Protein AF-J9E768-F1 (afdb_monomer_lite)

Radius of gyration: 20.18 Å; chains: 1; bounding box: 48×27×53 Å

Foldseek 3Di:
DQLVVCQQPVVCLPDPVDDPVSSVSNQVVLVQADVSHPPGDDPQQGRQVVLVVVQVVVCVVVVNDGGDSVPHRDDPDDLVVLLVVVLVQQDPPPPPDAAEDEAEPPGDCSVVVSCVVSVHHYDYD

InterPro domains:
  IPR015421 Pyridoxal phosphate-dependent transferase, major domain [G3DSA:3.40.640.10] (44-125)
  IPR015424 Pyridoxal phosphate-dependent transferase [SSF53383] (19-123)
  IPR045088 Aminotransferase ALAT1/2-like [PTHR11751] (2-123)

Organism: Wuchereria bancrofti (NCBI:txid6293)

pLDDT: mean 93.85, std 5.99, range [64.56, 98.75]

Sequence (125 aa):
MQVLACVSDPSLINSVKYPSDVRQRAELLLSGCGGHSVGSYSHSSGIEIIKKHVAEYIARRDGGIPSDPQHILLSAGASESIRNILKLFIDNDGRNKKKGVMIPIPQYPLYSATIVEFGLGMVSL

Structure (mmCIF, N/CA/C/O backbone):
data_AF-J9E768-F1
#
_entry.id   AF-J9E768-F1
#
loop_
_atom_site.group_PDB
_atom_site.id
_atom_site.type_symbol
_atom_site.label_atom_id
_atom_site.label_alt_id
_atom_site.label_comp_id
_atom_site.label_asym_id
_atom_site.label_entity_id
_atom_site.label_seq_id
_atom_site.pdbx_PDB_ins_code
_atom_site.Cartn_x
_atom_site.Cartn_y
_atom_site.Cartn_z
_atom_site.occupancy
_atom_site.B_iso_or_equiv
_atom_site.auth_seq_id
_atom_site.auth_comp_id
_atom_site.auth_asym_id
_atom_site.auth_atom_id
_atom_site.pdbx_PDB_model_num
ATOM 1 N N . MET A 1 1 ? -12.922 10.572 11.150 1.00 79.25 1 MET A N 1
ATOM 2 C CA . MET A 1 1 ? -12.113 9.333 11.200 1.00 79.25 1 MET A CA 1
ATOM 3 C C . MET A 1 1 ? -12.179 8.722 12.599 1.00 79.25 1 MET A C 1
ATOM 5 O O . MET A 1 1 ? -11.337 9.031 13.427 1.00 79.25 1 MET A O 1
ATOM 9 N N . GLN A 1 2 ? -13.196 7.905 12.892 1.00 95.88 2 GLN A N 1
ATOM 10 C CA . GLN A 1 2 ? -13.425 7.384 14.251 1.00 95.88 2 GLN A CA 1
ATOM 11 C C . GLN A 1 2 ? -12.525 6.185 14.587 1.00 95.88 2 GLN A C 1
ATOM 13 O O . GLN A 1 2 ? -11.842 6.205 15.601 1.00 95.88 2 GLN A O 1
ATOM 18 N N . VAL A 1 3 ? -12.439 5.192 13.691 1.00 96.69 3 VAL A N 1
ATOM 19 C CA . VAL A 1 3 ? -11.563 4.018 13.881 1.00 96.69 3 VAL A CA 1
ATOM 20 C C . VAL A 1 3 ? -10.103 4.439 14.035 1.00 96.69 3 VAL A C 1
ATOM 22 O O . VAL A 1 3 ? -9.431 3.954 14.935 1.00 96.69 3 VAL A O 1
ATOM 25 N N . LEU A 1 4 ? -9.628 5.384 13.210 1.00 96.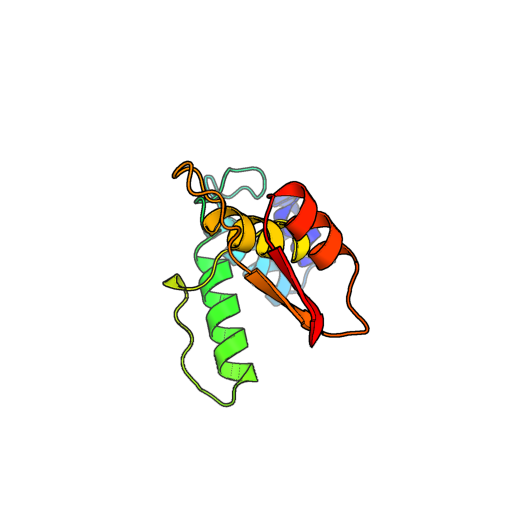69 4 LEU A N 1
ATOM 26 C CA . LEU A 1 4 ? -8.256 5.886 13.315 1.00 96.69 4 LEU A CA 1
ATOM 27 C C . LEU A 1 4 ? -7.982 6.518 14.688 1.00 96.69 4 LEU A C 1
ATOM 29 O O . LEU A 1 4 ? -6.932 6.277 15.264 1.00 96.69 4 LEU A O 1
ATOM 33 N N . ALA A 1 5 ? -8.929 7.294 15.227 1.00 96.38 5 ALA A N 1
ATOM 34 C CA . ALA A 1 5 ? -8.781 7.876 16.558 1.00 96.38 5 ALA A CA 1
ATOM 35 C C . ALA A 1 5 ? -8.645 6.783 17.630 1.00 96.38 5 ALA A C 1
ATOM 37 O O . ALA A 1 5 ? -7.727 6.842 18.439 1.00 96.38 5 ALA A O 1
ATOM 38 N N . CYS A 1 6 ? -9.498 5.756 17.580 1.00 96.81 6 CYS A N 1
ATOM 39 C CA . CYS A 1 6 ? -9.462 4.636 18.520 1.00 96.81 6 CYS A CA 1
ATOM 40 C C . CYS A 1 6 ? -8.190 3.782 18.427 1.00 96.81 6 CYS A C 1
ATOM 42 O O . CYS A 1 6 ? -7.747 3.269 19.443 1.00 96.81 6 CYS A O 1
ATOM 44 N N . VAL A 1 7 ? -7.596 3.600 17.243 1.00 96.81 7 VAL A N 1
ATOM 45 C CA . VAL A 1 7 ? -6.343 2.826 17.129 1.00 96.81 7 VAL A CA 1
ATOM 46 C C . VAL A 1 7 ? -5.102 3.651 17.482 1.00 96.81 7 VAL A C 1
ATOM 48 O O . VAL A 1 7 ? -4.102 3.078 17.903 1.00 96.81 7 VAL A O 1
ATOM 51 N N . SER A 1 8 ? -5.160 4.978 17.333 1.00 96.62 8 SER A N 1
ATOM 52 C CA . SER A 1 8 ? -4.089 5.889 17.760 1.00 96.62 8 SER A CA 1
ATOM 53 C C . SER A 1 8 ? -4.085 6.121 19.272 1.00 96.62 8 SER A C 1
ATOM 55 O O . SER A 1 8 ? -3.019 6.242 19.866 1.00 96.62 8 SER A O 1
ATOM 57 N N . ASP A 1 9 ? -5.266 6.167 19.892 1.00 96.06 9 ASP A N 1
ATOM 58 C CA . ASP A 1 9 ? -5.452 6.216 21.342 1.00 96.06 9 ASP A CA 1
ATOM 59 C C . ASP A 1 9 ? -6.456 5.126 21.768 1.00 96.06 9 ASP A C 1
ATOM 61 O O . ASP A 1 9 ? -7.671 5.367 21.793 1.00 96.06 9 ASP A O 1
ATOM 65 N N . PRO A 1 10 ? -5.969 3.914 22.111 1.00 94.88 10 PRO A N 1
ATOM 66 C CA . PRO A 1 10 ? -6.815 2.790 22.513 1.00 94.88 10 PRO A CA 1
ATOM 67 C C . PRO A 1 10 ? -7.711 3.060 23.726 1.00 94.88 10 PRO A C 1
ATOM 69 O O . PRO A 1 10 ? -8.725 2.379 23.890 1.00 94.88 10 PRO A O 1
ATOM 72 N N . SER A 1 11 ? -7.414 4.073 24.555 1.00 94.62 11 SER A N 1
ATOM 73 C CA . SER A 1 11 ? -8.287 4.448 25.680 1.00 94.62 11 SER A CA 1
ATOM 74 C C . SER A 1 11 ? -9.677 4.903 25.212 1.00 94.62 11 SER A C 1
ATOM 76 O O . SER A 1 11 ? -10.673 4.739 25.921 1.00 94.62 11 SER A O 1
ATOM 78 N N . LEU A 1 12 ? -9.768 5.398 23.972 1.00 95.75 12 LEU A N 1
ATOM 79 C CA . LEU A 1 12 ? -11.002 5.866 23.353 1.00 95.75 12 LEU A CA 1
ATOM 80 C C . LEU A 1 12 ? -11.960 4.734 22.967 1.00 95.75 12 LEU A C 1
ATOM 82 O O . LEU A 1 12 ? -13.146 5.004 22.779 1.00 95.75 12 LEU A O 1
ATOM 86 N N . ILE A 1 13 ? -11.493 3.483 22.870 1.00 94.56 13 ILE A N 1
ATOM 87 C CA . ILE A 1 13 ? -12.327 2.328 22.494 1.00 94.56 13 ILE A CA 1
ATOM 88 C C . ILE A 1 13 ? -13.465 2.121 23.498 1.00 94.56 13 ILE A C 1
ATOM 90 O O . ILE A 1 13 ? -14.590 1.842 23.103 1.00 94.56 13 ILE A O 1
ATOM 94 N N . ASN A 1 14 ? -13.228 2.347 24.790 1.00 91.56 14 ASN A N 1
ATOM 95 C CA . ASN A 1 14 ? -14.259 2.179 25.821 1.00 91.56 14 ASN A CA 1
ATOM 96 C C . ASN A 1 14 ? -15.197 3.389 25.956 1.00 91.56 14 ASN A C 1
ATOM 98 O O . ASN A 1 14 ? -16.102 3.392 26.792 1.00 91.56 14 ASN A O 1
ATOM 102 N N . SER A 1 15 ? -15.007 4.435 25.147 1.00 92.50 15 SER A N 1
ATOM 103 C CA . SER A 1 15 ? -15.859 5.617 25.200 1.00 92.50 15 SER A CA 1
ATOM 104 C C . SER A 1 15 ? -17.242 5.333 24.616 1.00 92.50 15 SER A C 1
ATOM 106 O O . SER A 1 15 ? -17.374 4.878 23.480 1.00 92.50 15 SER A O 1
ATOM 108 N N . VAL A 1 16 ? -18.291 5.733 25.341 1.00 90.38 16 VAL A N 1
ATOM 109 C CA . VAL A 1 16 ? -19.692 5.698 24.869 1.00 90.38 16 VAL A CA 1
ATOM 110 C C . VAL A 1 16 ? -19.943 6.552 23.618 1.00 90.38 16 VAL A C 1
ATOM 112 O O . VAL A 1 16 ? -20.995 6.446 22.998 1.00 90.38 16 VAL A O 1
ATOM 115 N N . LYS A 1 17 ? -18.981 7.404 23.236 1.00 93.69 17 LYS A N 1
ATOM 116 C CA . LYS A 1 17 ? -19.052 8.269 22.051 1.00 93.69 17 LYS A CA 1
ATOM 117 C C . LYS A 1 17 ? -18.892 7.510 20.731 1.00 93.69 17 LYS A C 1
ATOM 119 O O . LYS A 1 17 ? -19.262 8.056 19.693 1.00 93.69 17 LYS A O 1
ATOM 124 N N . TYR A 1 18 ? -18.321 6.304 20.749 1.00 95.69 18 TYR A N 1
ATOM 125 C CA . TYR A 1 18 ? -18.069 5.530 19.536 1.00 95.69 18 TYR A CA 1
ATOM 126 C C . TYR A 1 18 ? -19.053 4.361 19.393 1.00 95.69 18 TYR A C 1
ATOM 128 O O . TYR A 1 18 ? -19.279 3.617 20.354 1.00 95.69 18 TYR A O 1
ATOM 136 N N . PRO A 1 19 ? -19.635 4.167 18.197 1.00 96.25 19 PRO A N 1
ATOM 137 C CA . PRO A 1 19 ? -20.548 3.058 17.946 1.00 96.25 19 PRO A CA 1
ATOM 138 C C . PRO A 1 19 ? -19.822 1.703 18.044 1.00 96.25 19 PRO A C 1
ATOM 140 O O . PRO A 1 19 ? -18.591 1.624 18.064 1.00 96.25 19 PRO A O 1
ATOM 143 N N . SER A 1 20 ? -20.581 0.617 18.206 1.00 95.69 20 SER A N 1
ATOM 144 C CA . SER A 1 20 ? -20.023 -0.727 18.437 1.00 95.69 20 SER A CA 1
ATOM 145 C C . SER A 1 20 ? -19.160 -1.233 17.281 1.00 95.69 20 SER A C 1
ATOM 147 O O . SER A 1 20 ? -18.136 -1.860 17.530 1.00 95.69 20 SER A O 1
ATOM 149 N N . ASP A 1 21 ? -19.527 -0.925 16.040 1.00 96.38 21 ASP A N 1
ATOM 150 C CA . ASP A 1 21 ? -18.782 -1.297 14.834 1.00 96.38 21 ASP A CA 1
ATOM 151 C C . ASP A 1 21 ? -17.392 -0.640 14.784 1.00 96.38 21 ASP A C 1
ATOM 153 O O . ASP A 1 21 ? -16.405 -1.291 14.441 1.00 96.38 21 ASP A O 1
ATOM 157 N N . VAL A 1 22 ? -17.285 0.629 15.190 1.00 96.94 22 VAL A N 1
ATOM 158 C CA . VAL A 1 22 ? -16.004 1.344 15.290 1.00 96.94 22 VAL A CA 1
ATOM 159 C C . VAL A 1 22 ? -15.095 0.690 16.323 1.00 96.94 22 VAL A C 1
ATOM 161 O O . VAL A 1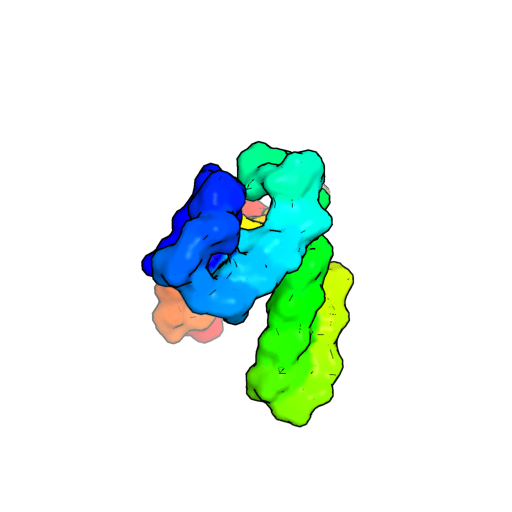 22 ? -13.917 0.470 16.038 1.00 96.94 22 VAL A O 1
ATOM 164 N N . ARG A 1 23 ? -15.639 0.373 17.502 1.00 96.38 23 ARG A N 1
ATOM 165 C CA . ARG A 1 23 ? -14.894 -0.257 18.601 1.00 96.38 23 ARG A CA 1
ATOM 166 C C . ARG A 1 23 ? -14.393 -1.637 18.199 1.00 96.38 23 ARG A C 1
ATOM 168 O O . ARG A 1 23 ? -13.190 -1.873 18.232 1.00 96.38 23 ARG A O 1
ATOM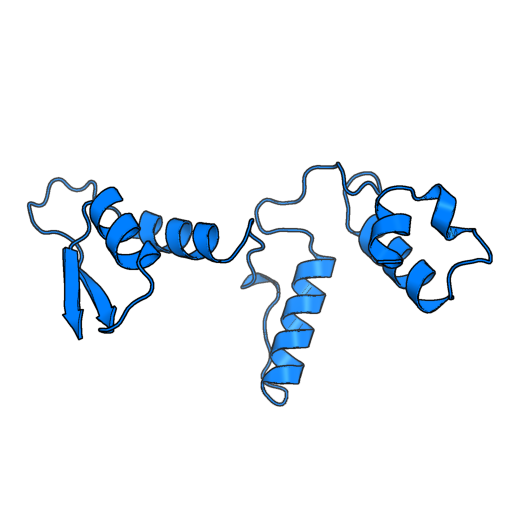 175 N N . GLN A 1 24 ? -15.289 -2.476 17.680 1.00 96.38 24 GLN A N 1
ATOM 176 C CA . GLN A 1 24 ? -14.959 -3.812 17.189 1.00 96.38 24 GLN A CA 1
ATOM 177 C C . GLN A 1 24 ? -13.884 -3.763 16.097 1.00 96.38 24 GLN A C 1
ATOM 179 O O . GLN A 1 24 ? -12.942 -4.554 16.102 1.00 96.38 24 GLN A O 1
ATOM 184 N N . ARG A 1 25 ? -13.988 -2.816 15.156 1.00 96.62 25 ARG A N 1
ATOM 185 C CA . ARG A 1 25 ? -13.002 -2.672 14.082 1.00 96.62 25 ARG A CA 1
ATOM 186 C C . ARG A 1 25 ? -11.650 -2.180 14.596 1.00 96.62 25 ARG A C 1
ATOM 188 O O . ARG A 1 25 ? -10.627 -2.627 14.085 1.00 96.62 25 ARG A O 1
ATOM 195 N N . ALA A 1 26 ? -11.629 -1.281 15.579 1.00 97.25 26 ALA A N 1
ATOM 196 C CA . ALA A 1 26 ? -10.394 -0.814 16.203 1.00 97.25 26 ALA A CA 1
ATOM 197 C C . ALA A 1 26 ? -9.695 -1.940 16.981 1.00 97.25 26 ALA A C 1
ATOM 199 O O . ALA A 1 26 ? -8.508 -2.171 16.765 1.00 97.25 26 ALA A O 1
ATOM 200 N N . GLU A 1 27 ? -10.433 -2.684 17.806 1.00 96.75 27 GLU A N 1
ATOM 201 C CA . GLU A 1 27 ? -9.925 -3.847 18.547 1.00 96.75 27 GLU A CA 1
ATOM 202 C C . GLU A 1 27 ? -9.365 -4.916 17.604 1.00 96.75 27 GLU A C 1
ATOM 204 O O . GLU A 1 27 ? -8.244 -5.387 17.794 1.00 96.75 27 GLU A O 1
ATOM 209 N N . LEU A 1 28 ? -10.098 -5.238 16.531 1.00 96.88 28 LEU A N 1
ATOM 210 C CA . LEU A 1 28 ? -9.649 -6.192 15.520 1.00 96.88 28 LEU A CA 1
ATOM 211 C C . LEU A 1 28 ? -8.332 -5.749 14.866 1.00 96.88 28 LEU A C 1
ATOM 213 O O . LEU A 1 28 ? -7.409 -6.552 14.736 1.00 96.88 28 LEU A O 1
ATOM 217 N N . LEU A 1 29 ? -8.217 -4.478 14.472 1.00 96.62 29 LEU A N 1
ATOM 218 C CA . LEU A 1 29 ? -6.988 -3.955 13.868 1.00 96.62 29 LEU A CA 1
ATOM 219 C C . LEU A 1 29 ? -5.812 -3.986 14.849 1.00 96.62 29 LEU A C 1
ATOM 221 O O . LEU A 1 29 ? -4.734 -4.438 14.467 1.00 96.62 29 LEU A O 1
ATOM 225 N N . LEU A 1 30 ? -6.021 -3.565 16.100 1.00 97.06 30 LEU A N 1
ATOM 226 C CA . LEU A 1 30 ? -4.981 -3.596 17.130 1.00 97.06 30 LEU A CA 1
ATOM 227 C C . LEU A 1 30 ? -4.532 -5.028 17.429 1.00 97.06 30 LEU A C 1
ATOM 229 O O . LEU A 1 30 ? -3.336 -5.249 17.572 1.00 97.06 30 LEU A O 1
ATOM 233 N N . SER A 1 31 ? -5.440 -6.010 17.440 1.00 96.25 31 SER A N 1
ATOM 234 C CA . SER A 1 31 ? -5.078 -7.424 17.637 1.00 96.25 31 SER A CA 1
ATOM 235 C C . SER A 1 31 ? -4.148 -7.981 16.549 1.00 96.25 31 SER A C 1
ATOM 237 O O . SER A 1 31 ? -3.392 -8.915 16.802 1.00 96.25 31 SER A O 1
ATOM 239 N N . GLY A 1 32 ? -4.165 -7.391 15.348 1.00 94.75 32 GLY A N 1
ATOM 240 C CA . GLY A 1 32 ? -3.241 -7.728 14.264 1.00 94.75 32 GLY A CA 1
ATOM 241 C C . GLY A 1 32 ? -1.877 -7.037 14.356 1.00 94.75 32 GLY A C 1
ATOM 242 O O . GLY A 1 32 ? -0.967 -7.395 13.608 1.00 94.75 32 GLY A O 1
ATOM 243 N N . CYS A 1 33 ? -1.721 -6.044 15.232 1.00 95.88 33 CYS A N 1
ATOM 244 C CA . CYS A 1 33 ? -0.474 -5.311 15.417 1.00 95.88 33 CYS A CA 1
ATOM 245 C C . CYS A 1 33 ? 0.372 -5.930 16.537 1.00 95.88 33 CYS A C 1
ATOM 247 O O . CYS A 1 33 ? -0.143 -6.327 17.584 1.00 95.88 33 CYS A O 1
ATOM 249 N N . GLY A 1 34 ? 1.699 -5.933 16.371 1.00 93.62 34 GLY A N 1
ATOM 250 C CA . GLY A 1 34 ? 2.612 -6.343 17.439 1.00 93.62 34 GLY A CA 1
ATOM 251 C C . GLY A 1 34 ? 2.385 -5.514 18.708 1.00 93.62 34 GLY A C 1
ATOM 252 O O . GLY A 1 34 ? 2.306 -4.288 18.645 1.00 93.62 34 GLY A O 1
ATOM 253 N N . GLY A 1 35 ? 2.233 -6.166 19.861 1.00 93.69 35 GLY A N 1
ATOM 254 C CA . GLY A 1 35 ? 1.997 -5.472 21.133 1.00 93.69 35 GLY A CA 1
ATOM 255 C C . GLY A 1 35 ? 0.705 -4.645 21.183 1.00 93.69 35 GLY A C 1
ATOM 256 O O . GLY A 1 35 ? 0.609 -3.751 22.016 1.00 93.69 35 GLY A O 1
ATOM 257 N N . HIS A 1 36 ? -0.268 -4.917 20.305 1.00 94.81 36 HIS A N 1
ATOM 258 C CA . HIS A 1 36 ? -1.536 -4.185 20.221 1.00 94.81 36 HIS A CA 1
ATOM 259 C C . HIS A 1 36 ? -1.372 -2.678 19.984 1.00 94.81 36 HIS A C 1
ATOM 261 O O . HIS A 1 36 ? -2.156 -1.876 20.483 1.00 94.81 36 HIS A O 1
ATOM 267 N N . SER A 1 37 ? -0.343 -2.282 19.229 1.00 95.00 37 SER A N 1
ATOM 268 C CA . SER A 1 37 ? -0.035 -0.878 18.953 1.00 95.00 37 SER A CA 1
ATOM 269 C C . SER A 1 37 ? 0.199 -0.636 17.469 1.00 95.00 37 SER A C 1
ATOM 271 O O . SER A 1 37 ? 0.994 -1.326 16.834 1.00 95.00 37 SER A O 1
ATOM 273 N N . VAL A 1 38 ? -0.438 0.401 16.919 1.00 94.31 38 VAL A N 1
ATOM 274 C CA . VAL A 1 38 ? -0.207 0.856 15.535 1.00 94.31 38 VAL A CA 1
ATOM 275 C C . VAL A 1 38 ? 1.184 1.458 15.310 1.00 94.31 38 VAL A C 1
ATOM 277 O O . VAL A 1 38 ? 1.569 1.672 14.165 1.00 94.31 38 VAL A O 1
ATOM 280 N N . GLY A 1 39 ? 1.939 1.730 16.381 1.00 95.06 39 GLY A N 1
ATOM 281 C CA . GLY A 1 39 ? 3.330 2.189 16.301 1.00 95.06 39 GLY A CA 1
ATOM 282 C C . GLY A 1 39 ? 4.353 1.058 16.164 1.00 95.06 39 GLY A C 1
ATOM 283 O O . GLY A 1 39 ? 5.533 1.325 15.949 1.00 95.06 39 GLY A O 1
ATOM 284 N N . SER A 1 40 ? 3.927 -0.198 16.305 1.00 94.69 40 SER A N 1
ATOM 285 C CA . SER A 1 40 ? 4.812 -1.355 16.190 1.00 94.69 40 SER A CA 1
ATOM 286 C C . SER A 1 40 ? 5.153 -1.667 14.734 1.00 94.69 40 SER A C 1
ATOM 288 O O . SER A 1 40 ? 4.329 -1.498 13.834 1.00 94.69 40 SER A O 1
ATOM 290 N N . TYR A 1 41 ? 6.352 -2.206 14.502 1.00 94.12 41 TYR A N 1
ATOM 291 C CA . TYR A 1 41 ? 6.703 -2.756 13.194 1.00 94.12 41 TYR A CA 1
ATOM 292 C C . TYR A 1 41 ? 5.749 -3.892 12.802 1.00 94.12 41 TYR A C 1
ATOM 294 O O . TYR A 1 41 ? 5.431 -4.767 13.610 1.00 94.12 41 TYR A O 1
ATOM 302 N N . SER A 1 42 ? 5.325 -3.895 11.539 1.00 93.81 42 SER A N 1
ATOM 303 C CA . SER A 1 42 ? 4.622 -5.021 10.929 1.00 93.81 42 SER A CA 1
ATOM 304 C C . SER A 1 42 ? 5.603 -5.995 10.280 1.00 93.81 42 SER A C 1
ATOM 306 O O . SER A 1 42 ? 6.770 -5.675 10.049 1.00 93.81 42 SER A O 1
ATOM 308 N N . HIS A 1 43 ? 5.106 -7.166 9.875 1.00 92.69 43 HIS A N 1
ATOM 309 C CA . HIS A 1 43 ? 5.807 -7.980 8.884 1.00 92.69 43 HIS A CA 1
ATOM 310 C C . HIS A 1 43 ? 6.093 -7.163 7.615 1.00 92.69 43 HIS A C 1
ATOM 312 O O . HIS A 1 43 ? 5.338 -6.249 7.271 1.00 92.69 43 HIS A O 1
ATOM 318 N N . SER A 1 44 ? 7.154 -7.527 6.893 1.00 93.75 44 SER A N 1
ATOM 319 C CA . SER A 1 44 ? 7.606 -6.821 5.684 1.00 93.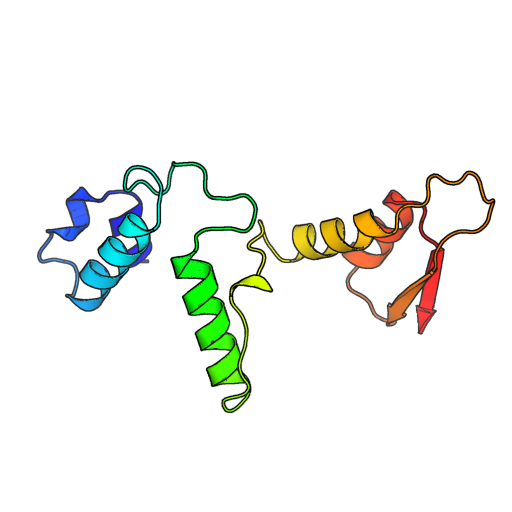75 44 SER A CA 1
ATOM 320 C C . SER A 1 44 ? 6.547 -6.754 4.580 1.00 93.75 44 SER A C 1
ATOM 322 O O . SER A 1 44 ? 6.501 -5.782 3.837 1.00 93.75 44 SER A O 1
ATOM 324 N N . SER A 1 45 ? 5.674 -7.764 4.488 1.00 94.75 45 SER A N 1
ATOM 325 C CA . SER A 1 45 ? 4.555 -7.781 3.535 1.00 94.75 45 SER A CA 1
ATOM 326 C C . SER A 1 45 ? 3.305 -7.030 4.018 1.00 94.75 45 SER A C 1
ATOM 328 O O . SER A 1 45 ? 2.366 -6.849 3.242 1.00 94.75 45 SER A O 1
ATOM 330 N N . GLY A 1 46 ? 3.282 -6.597 5.281 1.00 95.94 46 GLY A N 1
ATOM 331 C CA . GLY A 1 46 ? 2.159 -5.924 5.927 1.00 95.94 46 GLY A CA 1
ATOM 332 C C . GLY A 1 46 ? 1.465 -6.750 7.014 1.00 95.94 46 GLY A C 1
ATOM 333 O O . GLY A 1 46 ? 1.777 -7.916 7.248 1.00 95.94 46 GLY A O 1
ATOM 334 N N . ILE A 1 47 ? 0.504 -6.119 7.690 1.00 96.75 47 ILE A N 1
ATOM 335 C CA . ILE A 1 47 ? -0.301 -6.719 8.764 1.00 96.75 47 ILE A CA 1
ATOM 336 C C . ILE A 1 47 ? -1.273 -7.755 8.178 1.00 96.75 47 ILE A C 1
ATOM 338 O O . ILE A 1 47 ? -2.055 -7.442 7.278 1.00 96.75 47 ILE A O 1
ATOM 342 N N . GLU A 1 48 ? -1.268 -8.977 8.715 1.00 95.88 48 GLU A N 1
ATOM 343 C CA . GLU A 1 48 ? -1.992 -10.122 8.146 1.00 95.88 48 GLU A CA 1
ATOM 344 C C . GLU A 1 48 ? -3.506 -9.892 8.030 1.00 95.88 48 GLU A C 1
ATOM 346 O O . GLU A 1 48 ? -4.084 -10.138 6.971 1.00 95.88 48 GLU A O 1
ATOM 351 N N . ILE A 1 49 ? -4.153 -9.366 9.077 1.00 96.56 49 ILE A N 1
ATOM 352 C CA . ILE A 1 49 ? -5.599 -9.097 9.047 1.00 96.56 49 ILE A CA 1
ATOM 353 C C . ILE A 1 49 ? -5.967 -8.053 7.983 1.00 96.56 49 ILE A C 1
ATOM 355 O O . ILE A 1 49 ? -6.991 -8.172 7.315 1.00 96.56 49 ILE A O 1
ATOM 359 N N . ILE A 1 50 ? -5.096 -7.066 7.747 1.00 97.38 50 ILE A N 1
ATOM 360 C CA . ILE A 1 50 ? -5.305 -6.067 6.694 1.00 97.38 50 ILE A CA 1
ATOM 361 C C . ILE A 1 50 ? -5.188 -6.733 5.321 1.00 97.38 50 ILE A C 1
ATOM 363 O O . ILE A 1 50 ? -6.045 -6.513 4.469 1.00 97.38 50 ILE A O 1
ATOM 367 N N . LYS A 1 51 ? -4.187 -7.598 5.114 1.00 98.19 51 LYS A N 1
ATOM 368 C CA . LYS A 1 51 ? -4.040 -8.361 3.865 1.00 98.19 51 LYS A CA 1
ATOM 369 C C . LYS A 1 51 ? -5.264 -9.238 3.584 1.00 98.19 51 LYS A C 1
ATOM 371 O O . LYS A 1 51 ? -5.743 -9.246 2.454 1.00 98.19 51 LYS A O 1
ATOM 376 N N . LYS A 1 52 ? -5.816 -9.913 4.602 1.00 98.06 52 LYS A N 1
ATOM 377 C CA . LYS A 1 52 ? -7.067 -10.689 4.485 1.00 98.06 52 LYS A CA 1
ATOM 378 C C . LYS A 1 52 ? -8.237 -9.811 4.039 1.00 98.06 52 LYS A C 1
ATOM 380 O O . LYS A 1 52 ? -8.881 -10.121 3.043 1.00 98.06 52 LYS A O 1
ATOM 385 N N . HIS A 1 53 ? -8.442 -8.662 4.683 1.00 98.06 53 HIS A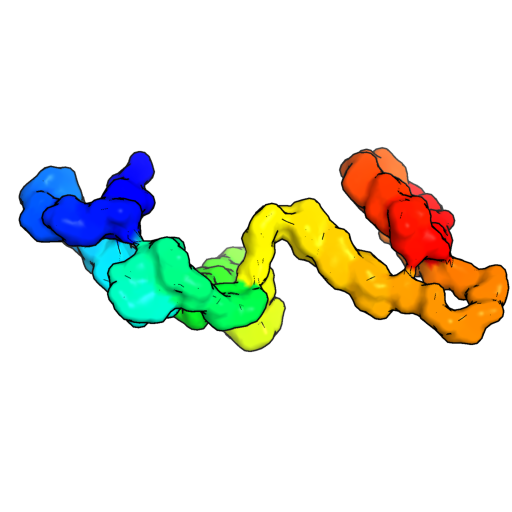 N 1
ATOM 386 C CA . HIS A 1 53 ? -9.499 -7.730 4.284 1.00 98.06 53 HIS A CA 1
ATOM 387 C C . HIS A 1 53 ? -9.323 -7.185 2.856 1.00 98.06 53 HIS A C 1
ATOM 389 O O . HIS A 1 53 ? -10.317 -6.989 2.155 1.00 98.06 53 HIS A O 1
ATOM 395 N N . VAL A 1 54 ? -8.085 -6.939 2.405 1.00 98.38 54 VAL A N 1
ATOM 396 C CA . VAL A 1 54 ? -7.812 -6.529 1.016 1.00 98.38 54 VAL A CA 1
ATOM 397 C C . VAL A 1 54 ? -8.166 -7.657 0.044 1.00 98.38 54 VAL A C 1
ATOM 399 O O . VAL A 1 54 ? -8.833 -7.394 -0.954 1.00 98.38 54 VAL A O 1
ATOM 402 N N . ALA A 1 55 ? -7.795 -8.905 0.343 1.00 98.56 55 ALA A N 1
ATOM 403 C CA . ALA A 1 55 ? -8.147 -10.062 -0.481 1.00 98.56 55 ALA A CA 1
ATOM 404 C C . ALA A 1 55 ? -9.667 -10.246 -0.596 1.00 98.56 55 ALA A C 1
ATOM 406 O O . ALA A 1 55 ? -10.198 -10.387 -1.695 1.00 98.56 55 ALA A O 1
ATOM 407 N N . GLU A 1 56 ? -10.385 -10.166 0.523 1.00 98.50 56 GLU A N 1
ATOM 408 C CA . GLU A 1 56 ? -11.848 -10.226 0.535 1.00 98.50 56 GLU A CA 1
ATOM 409 C C . GLU A 1 56 ? -12.483 -9.075 -0.252 1.00 98.50 56 GLU A C 1
ATOM 411 O O . GLU A 1 56 ? -13.488 -9.262 -0.937 1.00 98.50 56 GLU A O 1
ATOM 416 N N . TYR A 1 57 ? -11.915 -7.869 -0.158 1.00 98.56 57 TYR A N 1
ATOM 417 C CA . TYR A 1 57 ? -12.370 -6.725 -0.941 1.00 98.56 57 TYR A CA 1
ATOM 418 C C . TYR A 1 57 ? -12.188 -6.964 -2.443 1.00 98.56 57 TYR A C 1
ATOM 420 O O . TYR A 1 57 ? -13.135 -6.739 -3.194 1.00 98.56 57 TYR A O 1
ATOM 428 N N . ILE A 1 58 ? -11.015 -7.446 -2.869 1.00 98.75 58 ILE A N 1
ATOM 429 C CA . ILE A 1 58 ? -10.730 -7.785 -4.271 1.00 98.75 58 ILE A CA 1
ATOM 430 C C . ILE A 1 58 ? -11.717 -8.848 -4.757 1.00 98.75 58 ILE A C 1
ATOM 432 O O . ILE A 1 58 ? -12.369 -8.642 -5.775 1.00 98.75 58 ILE A O 1
ATOM 436 N N . ALA A 1 59 ? -11.916 -9.919 -3.984 1.00 98.56 59 ALA A N 1
ATOM 437 C CA . ALA A 1 59 ? -12.840 -10.984 -4.352 1.00 98.56 59 ALA A CA 1
ATOM 438 C C . ALA A 1 59 ? -14.285 -10.485 -4.498 1.00 98.56 59 ALA A C 1
ATOM 440 O O . ALA A 1 59 ? -14.958 -10.818 -5.471 1.00 98.56 59 ALA A O 1
ATOM 441 N N . ARG A 1 60 ? -14.768 -9.635 -3.578 1.00 98.62 60 ARG A N 1
ATOM 442 C CA . ARG A 1 60 ? -16.103 -9.018 -3.695 1.00 98.62 60 ARG A CA 1
ATOM 443 C C . ARG A 1 60 ? -16.212 -8.086 -4.902 1.00 98.62 60 ARG A C 1
ATOM 445 O O . ARG A 1 60 ? -17.232 -8.109 -5.584 1.00 98.62 60 ARG A O 1
ATOM 452 N N . ARG A 1 61 ? -15.188 -7.264 -5.155 1.00 98.56 61 ARG A N 1
ATOM 453 C CA . ARG A 1 61 ? -15.135 -6.338 -6.298 1.00 98.56 61 ARG A CA 1
ATOM 454 C C . ARG A 1 61 ? -15.167 -7.096 -7.628 1.00 98.56 61 ARG A C 1
ATOM 456 O O . ARG A 1 61 ? -15.859 -6.666 -8.543 1.00 98.56 61 ARG A O 1
ATOM 463 N N . ASP A 1 62 ? -14.470 -8.226 -7.699 1.00 98.44 62 ASP A N 1
ATOM 464 C CA . ASP A 1 62 ? -14.265 -9.008 -8.923 1.00 98.44 62 ASP A CA 1
ATOM 465 C C . ASP A 1 62 ? -15.316 -10.122 -9.101 1.00 98.44 62 ASP A C 1
ATOM 467 O O . ASP A 1 62 ? -15.080 -11.111 -9.790 1.00 98.44 62 ASP A O 1
ATOM 471 N N . GLY A 1 63 ? -16.493 -9.987 -8.475 1.00 97.88 63 GLY A N 1
ATOM 472 C CA . GLY A 1 63 ? -17.624 -10.897 -8.693 1.00 97.88 63 GLY A CA 1
ATOM 473 C C . GLY A 1 63 ? -17.465 -12.290 -8.074 1.00 97.88 63 GLY A C 1
ATOM 474 O O . GLY A 1 63 ? -18.077 -13.243 -8.546 1.00 97.88 63 GLY A O 1
ATOM 475 N N . GLY A 1 64 ? -16.655 -12.421 -7.021 1.00 97.56 64 GLY A N 1
ATOM 476 C CA . GLY A 1 64 ? -16.422 -13.675 -6.301 1.00 97.56 64 GLY A CA 1
ATOM 477 C C . GLY A 1 64 ? -15.166 -14.436 -6.728 1.00 97.56 64 GLY A C 1
ATOM 478 O O . GLY A 1 64 ? -14.923 -15.523 -6.206 1.00 97.56 64 GLY A O 1
ATOM 479 N N . ILE A 1 65 ? -14.353 -13.887 -7.637 1.00 98.38 65 ILE A N 1
ATOM 480 C CA . ILE A 1 65 ? -13.064 -14.485 -8.013 1.00 98.38 65 ILE A CA 1
ATOM 481 C C . ILE A 1 65 ? -12.133 -14.495 -6.784 1.00 98.38 65 ILE A C 1
ATOM 483 O O . ILE A 1 65 ? -11.890 -13.435 -6.206 1.00 98.38 65 ILE A O 1
ATOM 487 N N . PRO A 1 66 ? -11.596 -15.656 -6.359 1.00 98.00 66 PRO A N 1
ATOM 488 C CA . PRO A 1 66 ? -10.735 -15.726 -5.183 1.00 98.00 66 PRO A CA 1
ATOM 489 C C . PRO A 1 66 ? -9.469 -14.874 -5.322 1.00 98.00 66 PRO A C 1
ATOM 491 O O . PRO A 1 66 ? -8.790 -14.908 -6.347 1.00 98.00 66 PRO A O 1
ATOM 494 N N . SER A 1 67 ? -9.111 -14.167 -4.250 1.00 98.31 67 SER A N 1
ATOM 495 C CA . SER A 1 67 ? -7.833 -13.468 -4.106 1.00 98.31 67 SER A CA 1
ATOM 496 C C . SER A 1 67 ? -7.091 -14.045 -2.907 1.00 98.31 67 SER A C 1
ATOM 498 O O . SER A 1 67 ? -7.667 -14.167 -1.829 1.00 98.31 67 SER A O 1
ATOM 500 N N . ASP A 1 68 ? -5.811 -14.375 -3.072 1.00 98.12 68 ASP A N 1
ATOM 501 C CA . ASP A 1 68 ? -4.981 -14.909 -1.989 1.00 98.12 68 ASP A CA 1
ATOM 502 C C . ASP A 1 68 ? -4.314 -13.761 -1.202 1.00 98.12 68 ASP A C 1
ATOM 504 O O . ASP A 1 68 ? -3.587 -12.958 -1.800 1.00 98.12 68 ASP A O 1
ATOM 508 N N . PRO A 1 69 ? -4.501 -13.666 0.130 1.00 97.81 69 PRO A N 1
ATOM 509 C CA . PRO A 1 69 ? -3.766 -12.723 0.968 1.00 97.81 69 PRO A CA 1
ATOM 510 C C . PRO A 1 69 ? -2.239 -12.816 0.838 1.00 97.81 69 PRO A C 1
ATOM 512 O O . PRO A 1 69 ? -1.554 -11.816 1.050 1.00 97.81 69 PRO A O 1
ATOM 515 N N . GLN A 1 70 ? -1.675 -13.976 0.491 1.00 97.38 70 GLN A N 1
ATOM 516 C CA . GLN A 1 70 ? -0.231 -14.156 0.301 1.00 97.38 70 GLN A CA 1
ATOM 517 C C . GLN A 1 70 ? 0.311 -13.374 -0.901 1.00 97.38 70 GLN A C 1
ATOM 519 O O . GLN A 1 70 ? 1.471 -12.968 -0.881 1.00 97.38 70 GLN A O 1
ATOM 524 N N . HIS A 1 71 ? -0.533 -13.070 -1.891 1.00 97.06 71 HIS A N 1
ATOM 525 C CA . HIS A 1 71 ? -0.172 -12.262 -3.061 1.00 97.06 71 HIS A CA 1
ATOM 526 C C . HIS A 1 71 ? -0.288 -10.748 -2.820 1.00 97.06 71 HIS A C 1
ATOM 528 O O . HIS A 1 71 ? -0.063 -9.953 -3.731 1.00 97.06 71 HIS A O 1
ATOM 534 N N . ILE A 1 72 ? -0.642 -10.327 -1.602 1.00 97.88 72 ILE A N 1
ATOM 535 C CA . ILE A 1 72 ? -0.841 -8.919 -1.254 1.00 97.88 72 ILE A CA 1
ATOM 536 C C . ILE A 1 72 ? 0.384 -8.393 -0.508 1.00 97.88 72 ILE A C 1
ATOM 538 O O . ILE A 1 72 ? 0.814 -8.955 0.501 1.00 97.88 72 ILE A O 1
ATOM 542 N N . LEU A 1 73 ? 0.920 -7.275 -0.991 1.00 97.19 73 LEU A N 1
ATOM 543 C CA . LEU A 1 73 ? 1.995 -6.521 -0.354 1.00 97.19 73 LEU A CA 1
ATOM 544 C C . LEU A 1 73 ? 1.467 -5.130 -0.010 1.00 97.19 73 LEU A C 1
ATOM 546 O O . LEU A 1 73 ? 1.049 -4.388 -0.898 1.00 97.19 73 LEU A O 1
ATOM 550 N N . LEU A 1 74 ? 1.470 -4.781 1.277 1.00 97.31 74 LEU A N 1
ATOM 551 C CA . LEU A 1 74 ? 1.158 -3.421 1.708 1.00 97.31 74 LEU A CA 1
ATOM 552 C C . LEU A 1 74 ? 2.380 -2.522 1.506 1.00 97.31 74 LEU A C 1
ATOM 554 O O . LEU A 1 74 ? 3.518 -2.937 1.717 1.00 97.31 74 LEU A O 1
ATOM 558 N N . SER A 1 75 ? 2.141 -1.278 1.111 1.00 96.12 75 SER A N 1
ATOM 559 C CA . SER A 1 75 ? 3.184 -0.315 0.766 1.00 96.12 75 SER A CA 1
ATOM 560 C C . SER A 1 75 ? 2.794 1.093 1.204 1.00 96.12 75 SER A C 1
ATOM 562 O O . SER A 1 75 ? 1.622 1.388 1.452 1.00 96.12 75 SER A O 1
ATOM 564 N N . ALA A 1 76 ? 3.778 1.992 1.252 1.00 95.38 76 ALA A N 1
ATOM 565 C CA . ALA A 1 76 ? 3.570 3.421 1.476 1.00 95.38 76 ALA A CA 1
ATOM 566 C C . ALA A 1 76 ? 3.029 4.118 0.206 1.00 95.38 76 ALA A C 1
ATOM 568 O O . ALA A 1 76 ? 3.597 5.085 -0.295 1.00 95.38 76 ALA A O 1
ATOM 569 N N . GLY A 1 77 ? 1.930 3.595 -0.339 1.00 95.06 77 GLY A N 1
ATOM 570 C CA . GLY A 1 77 ? 1.266 4.109 -1.532 1.00 95.06 77 GLY A CA 1
ATOM 571 C C . GLY A 1 77 ? 1.683 3.441 -2.847 1.00 95.06 77 GLY A C 1
ATOM 572 O O . GLY A 1 77 ? 2.613 2.634 -2.941 1.00 95.06 77 GLY A O 1
ATOM 573 N N . ALA A 1 78 ? 0.956 3.797 -3.909 1.00 95.69 78 ALA A N 1
ATOM 574 C CA . ALA A 1 78 ? 1.138 3.209 -5.235 1.00 95.69 78 ALA A CA 1
ATOM 575 C C . ALA A 1 78 ? 2.521 3.514 -5.831 1.00 95.69 78 ALA A C 1
ATOM 577 O O . ALA A 1 78 ? 3.114 2.643 -6.463 1.00 95.69 78 ALA A O 1
ATOM 578 N N . SER A 1 79 ? 3.064 4.711 -5.582 1.00 95.25 79 SER A N 1
ATOM 579 C CA . SER A 1 79 ? 4.357 5.129 -6.132 1.00 95.25 79 SER A CA 1
ATOM 580 C C . SER A 1 79 ? 5.506 4.224 -5.688 1.00 95.25 79 SER A C 1
ATOM 582 O O . SER A 1 79 ? 6.269 3.747 -6.526 1.00 95.25 79 SER A O 1
ATOM 584 N N . GLU A 1 80 ? 5.574 3.905 -4.392 1.00 94.94 80 GLU A N 1
ATOM 585 C CA . GLU A 1 80 ? 6.575 2.976 -3.858 1.00 94.94 80 GLU A CA 1
ATOM 586 C C . GLU A 1 80 ? 6.363 1.550 -4.371 1.00 94.94 80 GLU A C 1
ATOM 588 O O . GLU A 1 80 ? 7.325 0.828 -4.623 1.00 94.94 80 GLU A O 1
ATOM 593 N N . SER A 1 81 ? 5.110 1.152 -4.605 1.00 95.94 81 SER A N 1
ATOM 594 C CA . SER A 1 81 ? 4.798 -0.161 -5.185 1.00 95.94 81 SER A CA 1
ATOM 595 C C . SER A 1 81 ? 5.350 -0.286 -6.606 1.00 95.94 81 SER A C 1
ATOM 597 O O . SER A 1 81 ? 6.067 -1.238 -6.905 1.00 95.94 81 SER A O 1
ATOM 599 N N . ILE A 1 82 ? 5.075 0.702 -7.465 1.00 95.88 82 ILE A N 1
ATOM 600 C CA . ILE A 1 82 ? 5.578 0.758 -8.848 1.00 95.88 82 ILE A CA 1
ATOM 601 C C . ILE A 1 82 ? 7.105 0.739 -8.848 1.00 95.88 82 ILE A C 1
ATOM 603 O O . ILE A 1 82 ? 7.723 -0.054 -9.558 1.00 95.88 82 ILE A O 1
ATOM 607 N N . ARG A 1 83 ? 7.715 1.572 -7.999 1.00 95.50 83 ARG A N 1
ATOM 608 C CA . ARG A 1 83 ? 9.162 1.639 -7.827 1.00 95.50 83 ARG A CA 1
ATOM 609 C C . ARG A 1 83 ? 9.746 0.280 -7.443 1.00 95.50 83 ARG A C 1
ATOM 611 O O . ARG A 1 83 ? 10.695 -0.171 -8.075 1.00 95.50 83 ARG A O 1
ATOM 618 N N . ASN A 1 84 ? 9.176 -0.394 -6.449 1.00 94.88 84 ASN A N 1
ATOM 619 C CA . ASN A 1 84 ? 9.669 -1.691 -5.987 1.00 94.88 84 ASN A CA 1
ATOM 620 C C . ASN A 1 84 ? 9.569 -2.774 -7.062 1.00 94.88 84 ASN A C 1
ATOM 622 O O . ASN A 1 84 ? 10.515 -3.541 -7.212 1.00 94.88 84 ASN A O 1
ATOM 626 N N . ILE A 1 85 ? 8.493 -2.799 -7.854 1.00 95.56 85 ILE A N 1
ATOM 627 C CA . ILE A 1 85 ? 8.374 -3.732 -8.982 1.00 95.56 85 ILE A CA 1
ATOM 628 C C . ILE A 1 85 ? 9.423 -3.433 -10.056 1.00 95.56 85 ILE A C 1
ATOM 630 O O . ILE A 1 85 ? 10.104 -4.3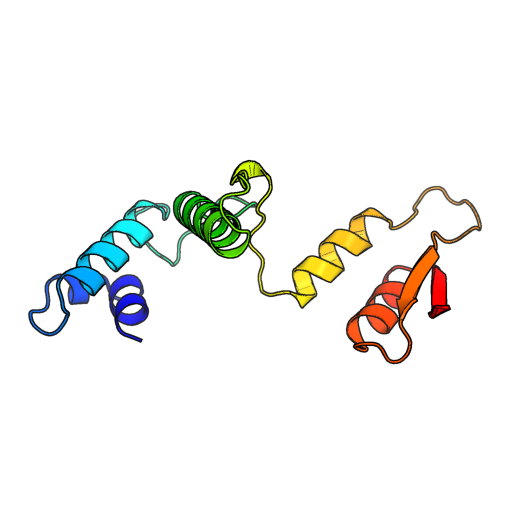49 -10.508 1.00 95.56 85 ILE A O 1
ATOM 634 N N . LEU A 1 86 ? 9.615 -2.166 -10.434 1.00 95.56 86 LEU A N 1
ATOM 635 C CA . LEU A 1 86 ? 10.609 -1.794 -11.446 1.00 95.56 86 LEU A CA 1
ATOM 636 C C . LEU A 1 86 ? 12.051 -2.084 -10.994 1.00 95.56 86 LEU A C 1
ATOM 638 O O . LEU A 1 86 ? 12.862 -2.517 -11.813 1.00 95.56 86 LEU A O 1
ATOM 642 N N . LYS A 1 87 ? 12.361 -1.932 -9.697 1.00 94.06 87 LYS A N 1
ATOM 643 C CA . LYS A 1 87 ? 13.677 -2.282 -9.126 1.00 94.06 87 LYS A CA 1
ATOM 644 C C . LYS A 1 87 ? 14.063 -3.739 -9.374 1.00 94.06 87 LYS A C 1
ATOM 646 O O . LYS A 1 87 ? 15.240 -4.009 -9.592 1.00 94.06 87 LYS A O 1
ATOM 651 N N . LEU A 1 88 ? 13.099 -4.667 -9.389 1.00 93.56 88 LEU A N 1
ATOM 652 C CA . LEU A 1 88 ? 13.361 -6.092 -9.649 1.00 93.56 88 LEU A CA 1
ATOM 653 C C . LEU A 1 88 ? 13.975 -6.339 -11.034 1.00 93.56 88 LEU A C 1
ATOM 655 O O . LEU A 1 88 ? 14.600 -7.372 -11.262 1.00 93.56 88 LEU A O 1
ATOM 659 N N . PHE A 1 89 ? 13.801 -5.398 -11.963 1.00 92.31 89 PHE A N 1
ATOM 660 C CA . PHE A 1 89 ? 14.288 -5.514 -13.331 1.00 92.31 89 PHE A CA 1
ATOM 661 C C . PHE A 1 89 ? 15.608 -4.784 -13.575 1.00 92.31 89 PHE A C 1
ATOM 663 O O . PHE A 1 89 ? 16.139 -4.904 -14.679 1.00 92.31 89 PHE A O 1
ATOM 670 N N . ILE A 1 90 ? 16.182 -4.094 -12.586 1.00 90.69 90 ILE A N 1
ATOM 671 C CA . ILE A 1 90 ? 17.522 -3.506 -12.722 1.00 90.69 90 ILE A CA 1
ATOM 672 C C . ILE A 1 90 ? 18.506 -4.610 -13.136 1.00 90.69 90 ILE A C 1
ATOM 674 O O . ILE A 1 90 ? 18.456 -5.733 -12.631 1.00 90.69 90 ILE A O 1
ATOM 678 N N . ASP A 1 91 ? 19.321 -4.326 -14.148 1.00 80.31 91 ASP A N 1
ATOM 679 C CA . ASP A 1 91 ? 20.309 -5.265 -14.672 1.00 80.31 91 ASP A CA 1
ATOM 680 C C . ASP A 1 91 ? 21.690 -4.915 -14.116 1.00 80.31 91 ASP A C 1
ATOM 682 O O . ASP A 1 91 ? 22.136 -3.775 -14.244 1.00 80.31 91 ASP A O 1
ATOM 686 N N . ASN A 1 92 ? 22.353 -5.899 -13.511 1.00 73.69 92 ASN A N 1
ATOM 687 C CA . ASN A 1 92 ? 23.718 -5.781 -13.001 1.00 73.69 92 ASN A CA 1
ATOM 688 C C . ASN A 1 92 ? 24.705 -6.637 -13.814 1.00 73.69 92 ASN A C 1
ATOM 690 O O . ASN A 1 92 ? 25.891 -6.671 -13.497 1.00 73.69 92 ASN A O 1
ATOM 694 N N . ASP A 1 93 ? 24.248 -7.317 -14.870 1.00 73.12 93 ASP A N 1
ATOM 695 C CA . ASP A 1 93 ? 25.003 -8.381 -15.538 1.00 73.12 93 ASP A CA 1
ATOM 696 C C . ASP A 1 93 ? 26.039 -7.850 -16.549 1.00 73.12 93 ASP A C 1
ATOM 698 O O . ASP A 1 93 ? 26.577 -8.612 -17.353 1.00 73.12 93 ASP A O 1
ATOM 702 N N . GLY A 1 94 ? 26.295 -6.535 -16.579 1.00 64.56 94 GLY A N 1
ATOM 703 C CA . GLY A 1 94 ? 27.287 -5.898 -17.461 1.00 64.56 94 GLY A CA 1
ATOM 704 C C . GLY A 1 94 ? 26.974 -5.995 -18.960 1.00 64.56 94 GLY A C 1
ATOM 705 O O . GLY A 1 94 ? 27.766 -5.566 -19.801 1.00 64.56 94 GLY A O 1
ATOM 706 N N . ARG A 1 95 ? 25.813 -6.548 -19.323 1.00 67.88 95 ARG A N 1
ATOM 707 C CA . ARG A 1 95 ? 25.339 -6.626 -20.703 1.00 67.88 95 ARG A CA 1
ATOM 708 C C . ARG A 1 95 ? 24.892 -5.233 -21.131 1.00 67.88 95 ARG A C 1
ATOM 710 O O . ARG A 1 95 ? 24.054 -4.614 -20.488 1.00 67.88 95 ARG A O 1
ATOM 717 N N . ASN A 1 96 ? 25.412 -4.743 -22.252 1.00 70.62 96 ASN A N 1
ATOM 718 C CA . ASN A 1 96 ? 25.179 -3.375 -22.735 1.00 70.62 96 ASN A CA 1
ATOM 719 C C . ASN A 1 96 ? 23.743 -3.131 -23.275 1.00 70.62 96 ASN A C 1
ATOM 721 O O . ASN A 1 96 ? 23.521 -2.242 -24.096 1.00 70.62 96 ASN A O 1
ATOM 725 N N . LYS A 1 97 ? 22.760 -3.953 -22.876 1.00 84.69 97 LYS A N 1
ATOM 726 C CA . LYS A 1 97 ? 21.379 -3.928 -23.370 1.00 84.69 97 LYS A CA 1
ATOM 727 C C . LYS A 1 97 ? 20.406 -3.754 -22.206 1.00 84.69 97 LYS A C 1
ATOM 729 O O . LYS A 1 97 ? 20.255 -4.641 -21.378 1.00 84.69 97 LYS A O 1
ATOM 734 N N . LYS A 1 98 ? 19.702 -2.622 -22.189 1.00 86.81 98 LYS A N 1
ATOM 735 C CA . LYS A 1 98 ? 18.704 -2.290 -21.163 1.00 86.81 98 LYS A CA 1
ATOM 736 C C . LYS A 1 98 ? 17.446 -3.156 -21.294 1.00 86.81 98 LYS A C 1
ATOM 738 O O . LYS A 1 98 ? 16.975 -3.391 -22.409 1.00 86.81 98 LYS A O 1
ATOM 743 N N . LYS A 1 99 ? 16.853 -3.565 -20.167 1.00 91.38 99 LYS A N 1
ATOM 744 C CA . LYS A 1 99 ? 15.509 -4.173 -20.140 1.00 91.38 99 LYS A CA 1
ATOM 745 C C . LYS A 1 99 ? 14.460 -3.094 -20.426 1.00 91.38 99 LYS A C 1
ATOM 747 O O . LYS A 1 99 ? 14.474 -2.046 -19.785 1.00 91.38 99 LYS A O 1
ATOM 752 N N . GLY A 1 100 ? 13.599 -3.331 -21.413 1.00 93.44 100 GLY A N 1
ATOM 753 C CA . GLY A 1 100 ? 12.577 -2.377 -21.851 1.00 93.44 100 GLY A CA 1
ATOM 754 C C . GLY A 1 100 ? 11.303 -2.442 -21.005 1.00 93.44 100 GLY A C 1
ATOM 755 O O . GLY A 1 100 ? 10.818 -3.532 -20.720 1.00 93.44 100 GLY A O 1
ATOM 756 N N . VAL A 1 101 ? 10.746 -1.285 -20.650 1.00 95.19 101 VAL A N 1
ATOM 757 C CA . VAL A 1 101 ? 9.455 -1.118 -19.974 1.00 95.19 101 VAL A CA 1
ATOM 758 C C . VAL A 1 101 ? 8.522 -0.356 -20.906 1.00 95.19 101 VAL A C 1
ATOM 760 O O . VAL A 1 101 ? 8.837 0.754 -21.341 1.00 95.19 101 VAL A O 1
ATOM 763 N N . MET A 1 102 ? 7.380 -0.967 -21.213 1.00 95.75 102 MET A N 1
ATOM 764 C CA . MET A 1 102 ? 6.367 -0.382 -22.085 1.00 95.75 102 MET A CA 1
ATOM 765 C C . MET A 1 102 ? 5.460 0.557 -21.289 1.00 95.75 102 MET A C 1
ATOM 767 O O . MET A 1 102 ? 4.914 0.150 -20.263 1.00 95.75 102 MET A O 1
ATOM 771 N N . ILE A 1 103 ? 5.301 1.798 -21.753 1.00 94.88 103 ILE A N 1
ATOM 772 C CA . ILE A 1 103 ? 4.429 2.802 -21.128 1.00 94.88 103 ILE A CA 1
ATOM 773 C C . ILE A 1 103 ? 3.501 3.442 -22.175 1.00 94.88 103 ILE A C 1
ATOM 775 O O . ILE A 1 103 ? 3.944 3.682 -23.301 1.00 94.88 103 ILE A O 1
ATOM 779 N N . PRO A 1 104 ? 2.228 3.718 -21.837 1.00 94.19 104 PRO A N 1
ATOM 780 C CA . PRO A 1 104 ? 1.292 4.367 -22.755 1.00 94.19 104 PRO A CA 1
ATOM 781 C C . PRO A 1 104 ? 1.628 5.851 -22.941 1.00 94.19 104 PRO A C 1
ATOM 783 O O . PRO A 1 104 ? 2.255 6.455 -22.076 1.00 94.19 104 PRO A O 1
ATOM 786 N N . ILE A 1 105 ? 1.161 6.473 -24.021 1.00 91.69 105 ILE A N 1
ATOM 787 C CA . ILE A 1 105 ? 1.173 7.934 -24.171 1.00 91.69 105 ILE A CA 1
ATOM 788 C C . ILE A 1 105 ? -0.272 8.433 -24.348 1.00 91.69 105 ILE A C 1
ATOM 790 O O . ILE A 1 105 ? -0.959 7.971 -25.257 1.00 91.69 105 ILE A O 1
ATOM 794 N N . PRO A 1 106 ? -0.758 9.378 -23.513 1.00 92.31 106 PRO A N 1
ATOM 795 C CA . PRO A 1 106 ? -0.067 10.047 -22.401 1.00 92.31 106 PRO A CA 1
ATOM 796 C C . PRO A 1 106 ? 0.122 9.142 -21.165 1.00 92.31 106 PRO A C 1
ATOM 798 O O . PRO A 1 106 ? -0.665 8.231 -20.923 1.00 92.31 106 PRO A O 1
ATOM 801 N N . GLN A 1 107 ? 1.145 9.426 -20.348 1.00 89.44 107 GLN A N 1
ATOM 802 C CA . GLN A 1 107 ? 1.457 8.672 -19.118 1.00 89.44 107 GLN A CA 1
ATOM 803 C C . GLN A 1 107 ? 1.573 9.541 -17.871 1.00 89.44 107 GLN A C 1
ATOM 805 O O . GLN A 1 107 ? 1.864 10.734 -17.939 1.00 89.44 107 GLN A O 1
ATOM 810 N N . TYR A 1 108 ? 1.426 8.885 -16.717 1.00 91.56 108 TYR A N 1
ATOM 811 C CA . TYR A 1 108 ? 1.754 9.449 -15.415 1.00 91.56 108 TYR A CA 1
ATOM 812 C C . TYR A 1 108 ? 3.285 9.554 -15.232 1.00 91.56 108 TYR A C 1
ATOM 814 O O . TYR A 1 108 ? 3.939 8.513 -15.165 1.00 91.56 108 TYR A O 1
ATOM 822 N N . PRO A 1 109 ? 3.869 10.763 -15.077 1.00 93.44 109 PRO A N 1
ATOM 823 C CA . PRO A 1 109 ? 5.321 10.991 -15.152 1.00 93.44 109 PRO A CA 1
ATOM 824 C C . PRO A 1 109 ? 6.213 10.126 -14.252 1.00 93.44 109 PRO A C 1
ATOM 826 O O . PRO A 1 109 ? 7.387 9.920 -14.573 1.00 93.44 109 PRO A O 1
ATOM 829 N N . LEU A 1 110 ? 5.669 9.587 -13.156 1.00 94.06 110 LEU A N 1
ATOM 830 C CA . LEU A 1 110 ? 6.368 8.658 -12.267 1.00 94.06 110 LEU A CA 1
ATOM 831 C C . LEU A 1 110 ? 7.023 7.498 -13.027 1.00 94.06 110 LEU A C 1
ATOM 833 O O . LEU A 1 110 ? 8.148 7.128 -12.690 1.00 94.06 110 LEU A O 1
ATOM 837 N N . TYR A 1 111 ? 6.351 6.932 -14.037 1.00 94.81 111 TYR A N 1
ATOM 838 C CA . TYR A 1 111 ? 6.902 5.809 -14.796 1.00 94.81 111 TYR A CA 1
ATOM 839 C C . TYR A 1 111 ? 8.158 6.236 -15.546 1.00 94.81 111 TYR A C 1
ATOM 841 O O . TYR A 1 111 ? 9.218 5.645 -15.347 1.00 94.81 111 TYR A O 1
ATOM 849 N N . SER A 1 112 ? 8.066 7.307 -16.340 1.00 94.06 112 SER A N 1
ATOM 850 C CA . SER A 1 112 ? 9.218 7.832 -17.075 1.00 94.06 112 SER A CA 1
ATOM 851 C C . SER A 1 112 ? 10.405 8.175 -16.170 1.00 94.06 112 SER A C 1
ATOM 853 O O . SER A 1 112 ? 11.532 7.798 -16.482 1.00 94.06 112 SER A O 1
ATOM 855 N N . ALA A 1 113 ? 10.154 8.816 -15.023 1.00 95.19 113 ALA A N 1
ATOM 856 C CA . ALA A 1 113 ? 11.200 9.175 -14.071 1.00 95.19 113 ALA A CA 1
ATOM 857 C C . ALA A 1 113 ? 11.871 7.932 -13.466 1.00 95.19 113 ALA A C 1
ATOM 859 O O . ALA A 1 113 ? 13.096 7.839 -13.438 1.00 95.19 113 ALA A O 1
ATOM 860 N N . THR A 1 114 ? 11.073 6.949 -13.043 1.00 96.00 114 THR A N 1
ATOM 861 C CA . THR A 1 114 ? 11.569 5.737 -12.374 1.00 96.00 114 THR A CA 1
ATOM 862 C C . THR A 1 114 ? 12.331 4.820 -13.337 1.00 96.00 114 THR A C 1
ATOM 864 O O . THR A 1 114 ? 13.351 4.247 -12.967 1.00 96.00 114 THR A O 1
ATOM 867 N N . ILE A 1 115 ? 11.882 4.706 -14.593 1.00 95.00 115 ILE A N 1
ATOM 868 C CA . ILE A 1 115 ? 12.578 3.946 -15.647 1.00 95.00 115 ILE A CA 1
ATOM 869 C C . ILE A 1 115 ? 13.981 4.519 -15.883 1.00 95.00 115 ILE A C 1
ATOM 871 O O . ILE A 1 115 ? 14.951 3.762 -15.925 1.00 95.00 115 ILE A O 1
ATOM 875 N N . VAL A 1 116 ? 14.093 5.847 -16.007 1.00 93.88 116 VAL A N 1
ATOM 876 C CA . VAL A 1 116 ? 15.382 6.529 -16.207 1.00 93.88 116 VAL A CA 1
ATOM 877 C C . VAL A 1 116 ? 16.284 6.366 -14.987 1.00 93.88 116 VAL A C 1
ATOM 879 O O . VAL A 1 116 ? 17.448 6.007 -15.149 1.00 93.88 116 VAL A O 1
ATOM 882 N N . GLU A 1 117 ? 15.746 6.569 -13.782 1.00 94.50 117 GLU A N 1
ATOM 883 C CA . GLU A 1 117 ? 16.473 6.402 -12.516 1.00 94.50 117 GLU A CA 1
ATOM 884 C C . GLU A 1 117 ? 17.090 5.003 -12.382 1.00 94.50 117 GLU A C 1
ATOM 886 O O . GLU A 1 117 ? 18.206 4.855 -11.894 1.00 94.50 117 GLU A O 1
ATOM 891 N N . PHE A 1 118 ? 16.393 3.975 -12.865 1.00 94.38 118 PHE A N 1
ATOM 892 C CA . PHE A 1 118 ? 16.836 2.580 -12.802 1.00 94.38 118 PHE A CA 1
ATOM 893 C C . PHE A 1 118 ? 17.640 2.116 -14.013 1.00 94.38 118 PHE A C 1
ATOM 895 O O . PHE A 1 118 ? 17.960 0.933 -14.122 1.00 94.38 118 PHE A O 1
ATOM 902 N N . GLY A 1 119 ? 17.969 3.022 -14.937 1.00 92.00 119 GLY A N 1
ATOM 903 C CA . GLY A 1 119 ? 18.730 2.682 -16.136 1.00 92.00 119 GLY A CA 1
ATOM 904 C C . GLY A 1 119 ? 17.994 1.727 -17.082 1.00 92.00 119 GLY A C 1
ATOM 905 O O . GLY A 1 119 ? 18.628 1.119 -17.946 1.00 92.00 119 GLY A O 1
ATOM 906 N N . LEU A 1 120 ? 16.671 1.606 -16.952 1.00 93.38 120 LEU A N 1
ATOM 907 C CA . LEU A 1 120 ? 15.831 0.767 -17.800 1.00 93.38 120 LEU A CA 1
ATOM 908 C C . LEU A 1 120 ? 15.585 1.443 -19.160 1.00 93.38 120 LEU A C 1
ATOM 910 O O . LEU A 1 120 ? 15.786 2.646 -19.346 1.00 93.38 120 LEU A O 1
ATOM 914 N N . GLY A 1 121 ? 15.195 0.648 -20.154 1.00 93.31 121 GLY A N 1
ATOM 915 C CA . GLY A 1 121 ? 14.806 1.136 -21.473 1.00 93.31 121 GLY A CA 1
ATOM 916 C C . GLY A 1 121 ? 13.342 1.562 -21.467 1.00 93.31 121 GLY A C 1
ATOM 917 O O . GLY A 1 121 ? 12.493 0.818 -20.995 1.00 93.31 121 GLY A O 1
ATOM 918 N N . MET A 1 122 ? 13.029 2.735 -22.006 1.00 92.62 122 MET A N 1
ATOM 919 C CA . MET A 1 122 ? 11.645 3.173 -22.192 1.00 92.62 122 MET A CA 1
ATOM 920 C C . MET A 1 122 ? 11.153 2.758 -23.578 1.00 92.62 122 MET A C 1
ATOM 922 O O . MET A 1 122 ? 11.849 2.991 -24.565 1.00 92.62 122 MET A O 1
ATOM 926 N N . VAL A 1 123 ? 9.959 2.171 -23.654 1.00 92.88 123 VAL A N 1
ATOM 927 C CA . VAL A 1 123 ? 9.287 1.837 -24.916 1.00 92.88 123 VAL A CA 1
ATOM 928 C C . VAL A 1 123 ? 7.893 2.455 -24.886 1.00 92.88 123 VAL A C 1
ATOM 930 O O . VAL A 1 123 ? 7.083 2.115 -24.029 1.00 92.88 123 VAL A O 1
ATOM 933 N N . SER A 1 124 ? 7.614 3.393 -25.783 1.00 87.75 124 SER A N 1
ATOM 934 C CA . SER A 1 124 ? 6.293 4.020 -25.888 1.00 87.75 124 SER A CA 1
ATOM 935 C C . SER A 1 124 ? 5.349 3.162 -26.729 1.00 87.75 124 SER A C 1
ATOM 937 O O . SER A 1 124 ? 5.749 2.696 -27.799 1.00 87.75 124 SER A O 1
ATOM 939 N N . LEU A 1 125 ? 4.120 2.988 -26.241 1.00 78.38 125 LEU A N 1
ATOM 940 C CA . LEU A 1 125 ? 2.977 2.441 -26.979 1.00 78.38 125 LEU A CA 1
ATOM 941 C C . LEU A 1 125 ? 2.128 3.551 -27.599 1.00 78.38 125 LEU A C 1
ATOM 943 O O . LEU A 1 125 ? 1.951 4.589 -26.917 1.00 78.38 125 LEU A O 1
#

Secondary structure (DSSP, 8-state):
-HHHHHHHSGGGGG-TTS-HHHHHHHHHHHHTSGGG-TTSPPPTT--HHHHHHHHHHHHHHTTT----GGG----SSHHHHHHHHHHTT---S--S-PPEEEE-SS--THHHHHHHHTTPEEEE-